Protein AF-A0A3B0X7Z4-F1 (afdb_monomer_lite)

Organism: NCBI:txid652676

Secondary structure (DSSP, 8-state):
--EEEHHHHHHTHHHHHHHHHHH----EEE-SSS--B-

InterPro domains:
  IPR036165 YefM-like superfamily [SSF143120] (1-38)

Radius of gyration: 9.89 Å; chains: 1; bounding box: 21×15×23 Å

Structure (mmCIF, N/CA/C/O backbone):
data_AF-A0A3B0X7Z4-F1
#
_entry.id   AF-A0A3B0X7Z4-F1
#
loop_
_atom_site.group_PDB
_atom_site.id
_atom_site.type_symbol
_atom_site.label_atom_id
_atom_site.label_alt_id
_atom_site.label_comp_id
_atom_site.label_asym_id
_atom_site.label_entity_id
_atom_site.label_seq_id
_atom_site.pdbx_PDB_ins_code
_atom_site.Cartn_x
_atom_site.Cartn_y
_atom_site.Cartn_z
_atom_site.occupancy
_atom_site.B_iso_or_equiv
_atom_site.auth_seq_id
_atom_site.auth_comp_id
_atom_site.auth_asym_id
_atom_site.auth_atom_id
_atom_site.pdbx_PDB_model_num
ATOM 1 N N . MET A 1 1 ? -5.529 10.420 -11.676 1.00 61.03 1 MET A N 1
ATOM 2 C CA . MET A 1 1 ? -5.501 9.499 -10.519 1.00 61.03 1 MET A CA 1
ATOM 3 C C . MET A 1 1 ? -4.040 9.279 -10.159 1.00 61.03 1 MET A C 1
ATOM 5 O O . MET A 1 1 ? -3.279 8.934 -11.055 1.00 61.03 1 MET A O 1
ATOM 9 N N . ASN A 1 2 ? -3.619 9.581 -8.929 1.00 68.44 2 ASN A N 1
ATOM 10 C CA . ASN A 1 2 ? -2.209 9.464 -8.542 1.00 68.44 2 ASN A CA 1
ATOM 11 C C . ASN A 1 2 ? -1.817 7.984 -8.497 1.00 68.4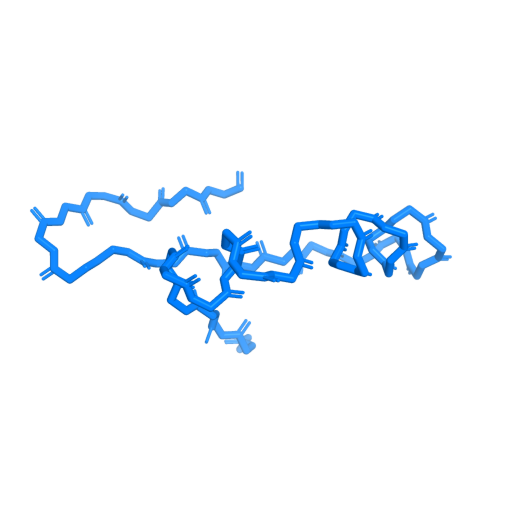4 2 ASN A C 1
ATOM 13 O O . ASN A 1 2 ? -2.429 7.213 -7.763 1.00 68.44 2 ASN A O 1
ATOM 17 N N . SER A 1 3 ? -0.826 7.590 -9.296 1.00 82.62 3 SER A N 1
ATOM 18 C CA . SER A 1 3 ? -0.266 6.240 -9.277 1.00 82.62 3 SER A CA 1
ATOM 19 C C . SER A 1 3 ? 1.045 6.214 -8.503 1.00 82.62 3 SER A C 1
ATOM 21 O O . SER A 1 3 ? 1.902 7.074 -8.723 1.00 82.62 3 SER A O 1
ATOM 23 N N . ILE A 1 4 ? 1.235 5.209 -7.656 1.00 88.56 4 ILE A N 1
ATOM 24 C CA . ILE A 1 4 ? 2.507 4.964 -6.969 1.00 88.56 4 ILE A CA 1
ATOM 25 C C . ILE A 1 4 ? 3.212 3.750 -7.572 1.00 88.56 4 ILE A C 1
ATOM 27 O O . ILE A 1 4 ? 2.569 2.814 -8.034 1.00 88.56 4 ILE A O 1
ATOM 31 N N . SER A 1 5 ? 4.544 3.743 -7.565 1.00 89.25 5 SER A N 1
ATOM 32 C CA . SER A 1 5 ? 5.293 2.569 -8.014 1.00 89.25 5 SER A CA 1
ATOM 33 C C . SER A 1 5 ? 5.225 1.445 -6.979 1.00 89.25 5 SER A C 1
ATOM 35 O O . SER A 1 5 ? 5.163 1.699 -5.773 1.00 89.25 5 SER A O 1
ATOM 37 N N . VAL A 1 6 ? 5.324 0.195 -7.436 1.00 88.69 6 VAL A N 1
ATOM 38 C CA . VAL A 1 6 ? 5.376 -0.976 -6.540 1.00 88.69 6 VAL A CA 1
ATOM 39 C C . VAL A 1 6 ? 6.501 -0.898 -5.509 1.00 88.69 6 VAL A C 1
ATOM 41 O O . VAL A 1 6 ? 6.299 -1.320 -4.374 1.00 88.69 6 VAL A O 1
ATOM 44 N N . ASN A 1 7 ? 7.663 -0.344 -5.860 1.00 90.12 7 ASN A N 1
ATOM 45 C CA . ASN A 1 7 ? 8.758 -0.198 -4.896 1.00 90.12 7 ASN A CA 1
ATOM 46 C C . ASN A 1 7 ? 8.355 0.741 -3.758 1.00 90.12 7 ASN A C 1
ATOM 48 O O . ASN A 1 7 ? 8.426 0.360 -2.596 1.00 90.12 7 ASN A O 1
ATOM 52 N N . LYS A 1 8 ? 7.806 1.915 -4.092 1.00 89.75 8 LYS A N 1
ATOM 53 C CA . LYS A 1 8 ? 7.368 2.879 -3.079 1.00 89.75 8 LYS A CA 1
ATOM 54 C C . LYS A 1 8 ? 6.236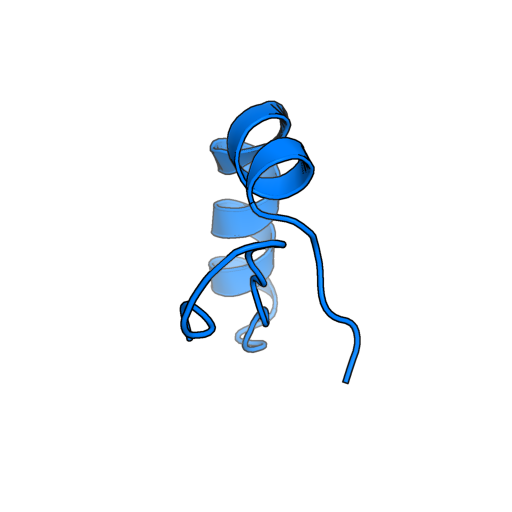 2.323 -2.215 1.00 89.75 8 LYS A C 1
ATOM 56 O O . LYS A 1 8 ? 6.222 2.573 -1.011 1.00 89.75 8 LYS A O 1
ATOM 61 N N . PHE A 1 9 ? 5.319 1.562 -2.819 1.00 90.94 9 PHE A N 1
ATOM 62 C CA . PHE A 1 9 ? 4.255 0.861 -2.102 1.00 90.94 9 PHE A CA 1
ATOM 63 C C . PHE A 1 9 ? 4.812 -0.145 -1.091 1.00 90.94 9 PHE A C 1
ATOM 65 O O . PHE A 1 9 ? 4.389 -0.141 0.059 1.00 90.94 9 PHE A O 1
ATOM 72 N N . ARG A 1 10 ? 5.794 -0.962 -1.488 1.00 89.94 10 ARG A N 1
ATOM 73 C CA . ARG A 1 10 ? 6.442 -1.944 -0.604 1.00 89.94 10 ARG A CA 1
ATOM 74 C C . ARG A 1 10 ? 7.165 -1.291 0.566 1.00 89.94 10 ARG A C 1
ATOM 76 O O . ARG A 1 10 ? 6.987 -1.736 1.695 1.00 89.94 10 ARG A O 1
ATOM 83 N N . ASP A 1 11 ? 7.909 -0.223 0.302 1.00 95.19 11 ASP A N 1
ATOM 84 C CA . ASP A 1 11 ? 8.672 0.494 1.329 1.00 95.19 11 ASP A CA 1
ATOM 85 C C . ASP A 1 11 ? 7.763 1.115 2.405 1.00 95.19 11 ASP A C 1
ATOM 87 O O . ASP A 1 11 ? 8.193 1.339 3.532 1.00 95.19 11 ASP A O 1
ATOM 91 N N . ASN A 1 12 ? 6.496 1.385 2.069 1.00 93.38 12 ASN A N 1
ATOM 92 C CA . ASN A 1 12 ? 5.541 2.080 2.936 1.00 93.38 12 A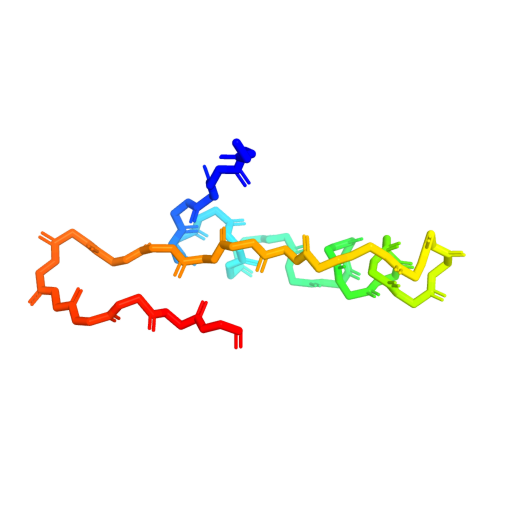SN A CA 1
ATOM 93 C C . ASN A 1 12 ? 4.200 1.330 3.052 1.00 93.38 12 ASN A C 1
ATOM 95 O O . ASN A 1 12 ? 3.145 1.957 3.170 1.00 93.38 12 ASN A O 1
ATOM 99 N N . LEU A 1 13 ? 4.229 -0.010 3.009 1.00 91.75 13 LEU A N 1
ATOM 100 C CA . LEU A 1 13 ? 3.030 -0.852 2.893 1.00 91.75 13 LEU A CA 1
ATOM 101 C C . LEU A 1 13 ? 1.975 -0.531 3.960 1.00 91.75 13 LEU A C 1
ATOM 103 O O . LEU A 1 13 ? 0.809 -0.323 3.634 1.00 91.75 13 LEU A O 1
ATOM 107 N N . LYS A 1 14 ? 2.393 -0.448 5.228 1.00 94.19 14 LYS A N 1
ATOM 108 C CA . LYS A 1 14 ? 1.494 -0.176 6.358 1.00 94.19 14 LYS A CA 1
ATOM 109 C C . LYS A 1 14 ? 0.769 1.163 6.198 1.00 94.19 14 LYS A C 1
ATOM 111 O O . LYS A 1 14 ? -0.453 1.199 6.281 1.00 94.19 14 LYS A O 1
ATOM 116 N N . SER A 1 15 ? 1.510 2.230 5.903 1.00 94.88 15 SER A N 1
ATOM 117 C CA . SER A 1 15 ? 0.953 3.578 5.758 1.00 94.88 15 SER A CA 1
ATOM 118 C C . SER A 1 15 ? -0.062 3.659 4.621 1.00 94.88 15 SER A C 1
ATOM 120 O O . SER A 1 15 ? -1.110 4.280 4.770 1.00 94.88 15 SER A O 1
ATOM 122 N N . PHE A 1 16 ? 0.221 3.007 3.489 1.00 92.50 16 PHE A N 1
ATOM 123 C CA . PHE A 1 16 ? -0.708 2.989 2.362 1.00 92.50 16 PHE A CA 1
ATOM 124 C C . PHE A 1 16 ? -1.970 2.176 2.655 1.00 92.50 16 PHE A C 1
ATOM 126 O O . PHE A 1 16 ? -3.060 2.619 2.304 1.00 92.50 16 PHE A O 1
ATOM 133 N N . VAL A 1 17 ? -1.853 1.032 3.334 1.00 91.44 17 VAL A N 1
ATOM 134 C CA . VAL A 1 17 ? -3.022 0.239 3.748 1.00 91.44 17 VAL A CA 1
ATOM 135 C C . VAL A 1 17 ? -3.889 1.022 4.738 1.00 91.44 17 VAL A C 1
ATOM 137 O O . VAL A 1 17 ? -5.099 1.110 4.544 1.00 91.44 17 VAL A O 1
ATOM 140 N N . GLU A 1 18 ? -3.291 1.653 5.750 1.00 95.31 18 GLU A N 1
ATOM 141 C CA . GLU A 1 18 ? -4.017 2.501 6.706 1.00 95.31 18 GLU A CA 1
ATOM 142 C C . GLU A 1 18 ? -4.714 3.678 6.013 1.00 95.31 18 GLU A C 1
ATOM 144 O O . GLU A 1 18 ? -5.871 3.976 6.316 1.00 95.31 18 GLU A O 1
ATOM 149 N N . GLN A 1 19 ? -4.051 4.317 5.044 1.00 91.75 19 GLN A N 1
ATOM 150 C CA . GLN A 1 19 ? -4.638 5.402 4.263 1.00 91.75 19 GLN A CA 1
ATOM 151 C C . GLN A 1 19 ? -5.858 4.928 3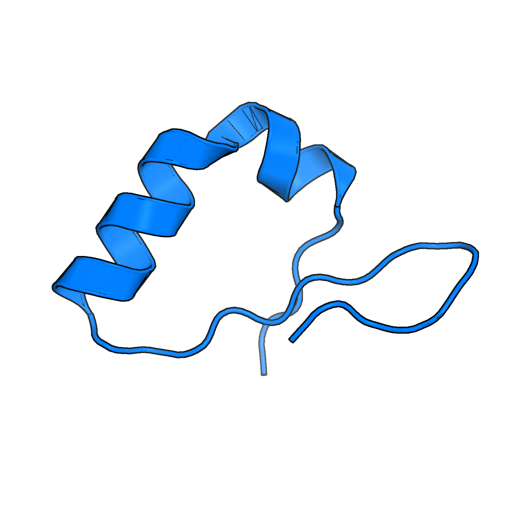.463 1.00 91.75 19 GLN A C 1
ATOM 153 O O . GLN A 1 19 ? -6.897 5.587 3.510 1.00 91.75 19 GLN A O 1
ATOM 158 N N . VAL A 1 20 ? -5.752 3.800 2.754 1.00 91.44 20 VAL A N 1
ATOM 159 C CA . VAL A 1 20 ? -6.851 3.238 1.947 1.00 91.44 20 VAL A CA 1
ATOM 160 C C . VAL A 1 20 ? -8.040 2.875 2.833 1.00 91.44 20 VAL A C 1
ATOM 162 O O . VAL A 1 20 ? -9.170 3.229 2.508 1.00 91.44 20 VAL A O 1
ATOM 165 N N . VAL A 1 21 ? -7.789 2.237 3.978 1.00 93.19 21 VAL A N 1
ATOM 166 C CA . VAL A 1 21 ? -8.838 1.857 4.937 1.00 93.19 21 VAL A CA 1
ATOM 167 C C . VAL A 1 21 ? -9.484 3.083 5.585 1.00 93.19 21 VAL A C 1
ATOM 169 O O . VAL A 1 21 ? -10.691 3.104 5.788 1.00 93.19 21 VAL A O 1
ATOM 172 N N . THR A 1 22 ? -8.714 4.129 5.887 1.00 96.19 22 THR A N 1
ATOM 173 C CA . THR A 1 22 ? -9.245 5.341 6.534 1.00 96.19 22 THR A CA 1
ATOM 174 C C . THR A 1 22 ? -10.033 6.200 5.548 1.00 96.19 22 THR A C 1
ATOM 176 O O . THR A 1 22 ? -11.150 6.630 5.830 1.00 96.19 22 THR A O 1
ATOM 179 N N . GLN A 1 23 ? -9.455 6.463 4.377 1.00 93.94 23 GLN A N 1
ATOM 180 C CA . GLN A 1 23 ? -10.012 7.393 3.394 1.00 93.94 23 GLN A CA 1
ATOM 181 C C . GLN A 1 23 ? -11.022 6.725 2.461 1.00 93.94 23 GLN A C 1
ATOM 183 O O . GLN A 1 23 ? -11.756 7.431 1.778 1.00 93.94 23 GLN A O 1
ATOM 188 N N . HIS A 1 24 ? -11.063 5.388 2.423 1.00 90.06 24 HIS A N 1
ATOM 189 C CA . HIS A 1 24 ? -11.879 4.610 1.487 1.00 90.06 24 HIS A CA 1
ATOM 190 C C . HIS A 1 24 ? -11.645 5.024 0.025 1.00 90.06 24 HIS A C 1
ATOM 192 O O . HIS A 1 24 ? -12.555 5.009 -0.804 1.00 90.06 24 HIS A O 1
ATOM 198 N N . LEU A 1 25 ? -10.405 5.411 -0.289 1.00 86.62 25 LEU A N 1
ATOM 199 C CA . LEU A 1 25 ? -9.996 5.829 -1.623 1.00 86.62 25 LEU A CA 1
ATOM 200 C C . LEU A 1 25 ? -9.109 4.757 -2.268 1.00 86.62 25 LEU A C 1
ATOM 202 O O . LEU A 1 25 ? -8.164 4.287 -1.631 1.00 86.62 25 LEU A O 1
ATOM 206 N N . PRO A 1 26 ? -9.369 4.395 -3.535 1.00 86.06 26 PRO A N 1
ATOM 207 C CA . PRO A 1 26 ? -8.549 3.433 -4.255 1.00 86.06 26 PRO A CA 1
ATOM 208 C C . PRO A 1 26 ? -7.152 3.995 -4.543 1.00 86.06 26 PRO A C 1
ATOM 210 O O . PRO A 1 26 ? -6.992 5.153 -4.945 1.00 86.06 26 PRO A O 1
ATOM 213 N N . LEU A 1 27 ? -6.138 3.145 -4.384 1.00 87.50 27 LEU A N 1
ATOM 214 C CA . LEU A 1 27 ? -4.733 3.479 -4.597 1.00 87.50 27 LEU A CA 1
ATOM 215 C C . LEU A 1 27 ? -4.201 2.710 -5.805 1.00 87.50 27 LEU A C 1
ATOM 217 O O . LEU A 1 27 ? -4.025 1.502 -5.744 1.00 87.50 27 LEU A O 1
ATOM 221 N N . LYS A 1 28 ? -3.896 3.417 -6.897 1.00 87.19 28 LYS A N 1
ATOM 222 C CA . LYS A 1 28 ? -3.348 2.784 -8.101 1.00 87.19 28 LYS A CA 1
ATOM 223 C C . LYS A 1 28 ? -1.859 2.481 -7.915 1.00 87.19 28 LYS A C 1
ATOM 225 O O . LYS A 1 28 ? -1.065 3.414 -7.746 1.00 87.19 28 LYS A O 1
ATOM 230 N N . VAL A 1 29 ? -1.466 1.211 -8.016 1.00 88.00 29 VAL A N 1
ATOM 231 C CA . VAL A 1 29 ? -0.064 0.785 -7.894 1.00 88.00 29 VAL A CA 1
ATOM 232 C C . VAL A 1 29 ? 0.452 0.236 -9.226 1.00 88.00 29 VAL A C 1
ATOM 234 O O . VAL A 1 2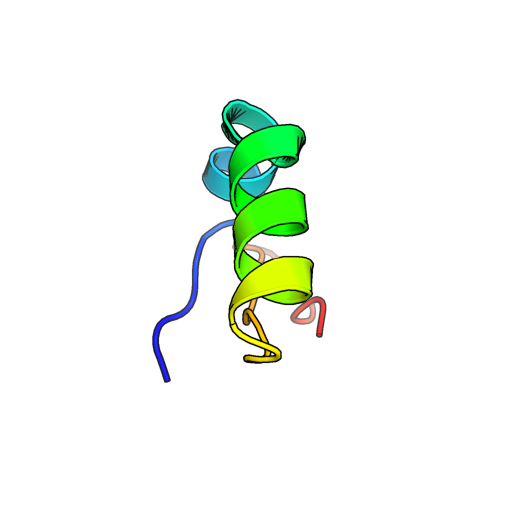9 ? -0.076 -0.731 -9.765 1.00 88.00 29 VAL A O 1
ATOM 237 N N . THR A 1 30 ? 1.516 0.830 -9.766 1.00 86.88 30 THR A N 1
ATOM 238 C CA . THR A 1 30 ? 2.031 0.503 -11.106 1.00 86.88 30 THR A CA 1
ATOM 239 C C . THR A 1 30 ? 3.414 -0.146 -11.050 1.00 86.88 30 THR A C 1
ATOM 241 O O . THR A 1 30 ? 4.248 0.138 -10.176 1.00 86.88 30 THR A O 1
ATOM 244 N N . ARG A 1 31 ? 3.673 -1.059 -11.991 1.00 85.38 31 ARG A N 1
ATOM 245 C CA . ARG A 1 31 ? 4.972 -1.723 -12.186 1.00 85.38 31 ARG A CA 1
ATOM 246 C C . ARG A 1 31 ? 5.615 -1.188 -13.460 1.00 85.38 31 ARG A C 1
ATOM 248 O O . ARG A 1 31 ? 4.933 -0.852 -14.413 1.00 85.38 31 ARG A O 1
ATOM 255 N N . ARG A 1 32 ? 6.949 -1.121 -13.495 1.00 77.06 32 ARG A N 1
ATOM 256 C CA . ARG A 1 32 ? 7.681 -0.613 -14.673 1.00 77.06 32 ARG A CA 1
ATOM 257 C C . ARG A 1 32 ? 7.669 -1.594 -15.858 1.00 77.06 32 ARG A C 1
ATOM 259 O O . ARG A 1 32 ? 7.978 -1.193 -16.970 1.00 77.06 32 ARG A O 1
ATOM 266 N N . SER A 1 33 ? 7.358 -2.865 -15.604 1.00 71.75 33 SER A N 1
ATOM 267 C CA . SER A 1 33 ? 7.540 -3.985 -16.537 1.00 71.75 33 SER A CA 1
ATOM 268 C C . SER A 1 33 ? 6.316 -4.907 -16.674 1.00 71.75 33 SER A C 1
ATOM 270 O O . SER A 1 33 ? 6.460 -6.014 -17.178 1.00 71.75 33 SER A O 1
ATOM 272 N N . GLY A 1 34 ? 5.119 -4.500 -16.240 1.00 68.69 34 GLY A N 1
ATOM 273 C CA . GLY A 1 34 ? 3.920 -5.337 -16.378 1.00 68.69 34 GLY A CA 1
ATOM 274 C C . GLY A 1 34 ? 2.627 -4.638 -15.967 1.00 68.69 34 GLY A C 1
ATOM 275 O O . GLY A 1 34 ? 2.652 -3.443 -15.677 1.00 68.69 34 GLY A O 1
ATOM 276 N N . ASP A 1 35 ? 1.537 -5.413 -15.927 1.00 65.94 35 ASP A N 1
ATOM 277 C CA . ASP A 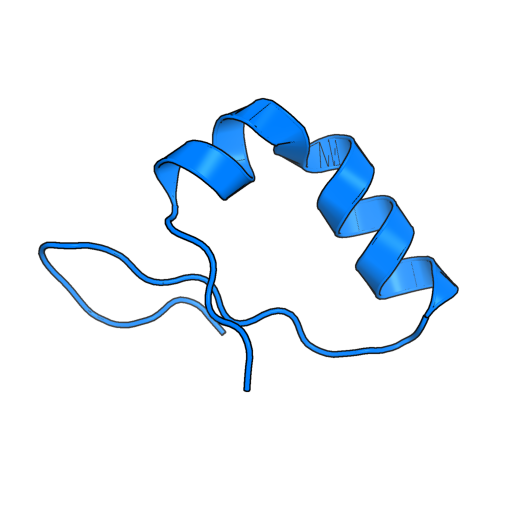1 35 ? 0.178 -4.941 -15.644 1.00 65.94 35 ASP A CA 1
ATOM 278 C C . ASP A 1 35 ? 0.043 -4.292 -14.258 1.00 65.94 35 ASP A C 1
ATOM 280 O O . ASP A 1 35 ? 0.640 -4.724 -13.262 1.00 65.94 35 ASP A O 1
ATOM 284 N N . ASP A 1 36 ? -0.740 -3.213 -14.227 1.00 64.25 36 ASP A N 1
ATOM 285 C CA . ASP A 1 36 ? -1.055 -2.437 -13.032 1.00 64.25 36 ASP A CA 1
ATOM 286 C C . ASP A 1 36 ? -1.746 -3.324 -11.983 1.00 64.25 36 ASP A C 1
ATOM 288 O O . ASP A 1 36 ? -2.631 -4.118 -12.303 1.00 64.25 36 ASP A O 1
ATOM 292 N N . PHE A 1 37 ? -1.360 -3.178 -10.715 1.00 62.84 37 PHE A N 1
ATOM 293 C CA . PHE A 1 37 ? -2.075 -3.800 -9.604 1.00 62.84 37 PHE A CA 1
ATOM 294 C C . PHE A 1 37 ? -3.117 -2.785 -9.114 1.00 62.84 37 PHE A C 1
ATOM 296 O O . PHE A 1 37 ? -2.751 -1.682 -8.692 1.00 62.84 37 PHE A O 1
ATOM 303 N N . VAL A 1 38 ? -4.400 -3.126 -9.267 1.00 55.91 38 VAL A N 1
ATOM 304 C CA . VAL A 1 38 ? -5.536 -2.320 -8.782 1.00 55.91 38 VAL A CA 1
ATOM 305 C C . VAL A 1 38 ? -5.749 -2.575 -7.300 1.00 55.91 38 VAL A C 1
ATOM 307 O O . VAL A 1 38 ? -5.771 -3.765 -6.915 1.00 55.91 38 VAL A O 1
#

Sequence (38 aa):
MNSISVNKFRDNLKSFVEQVVTQHLPLKVTRRSGDDFV

Foldseek 3Di:
DDEAEPVVCVVCVPVVVVCCVVVVDDYWYDYPPDDTDD

pLDDT: mean 84.7, std 11.07, range [55.91, 96.19]